Protein AF-I0H7T0-F1 (afdb_monomer)

Sequence (110 aa):
MGATQHTSAARRGVTCERVTTCERGATCECHVQYHQPGAAVIDEALVAYNAGRVDGAAGFRDPQVAEDPELGADYRIGLLDGRIAAFHLMAEVRRILGVRGSLFEHPDES

Mean predicted aligned error: 15.75 Å

pLDDT: mean 74.48, std 22.56, range [34.12, 98.69]

Solvent-accessible surface area (backbone atoms only — not comparable to full-atom values): 6895 Å² total; per-residue (Å²): 142,82,85,82,80,79,82,74,84,70,57,92,77,64,71,85,90,73,82,77,87,65,61,96,87,58,86,78,82,78,83,78,63,78,78,58,96,56,56,62,63,52,50,55,39,52,50,30,18,51,52,18,25,54,30,14,47,70,73,47,79,64,64,69,58,50,65,34,92,84,43,9,64,38,14,48,53,17,23,50,53,14,38,52,53,42,50,52,51,52,52,50,52,31,61,76,71,68,55,89,72,64,94,81,58,75,79,80,90,122

Structure (mmCIF, N/CA/C/O backbone):
data_AF-I0H7T0-F1
#
_entry.id   AF-I0H7T0-F1
#
loop_
_atom_site.group_PDB
_atom_site.id
_atom_site.type_symbol
_atom_site.label_atom_id
_atom_site.label_alt_id
_atom_site.label_comp_id
_atom_site.label_asym_id
_atom_site.label_entity_id
_atom_site.label_seq_id
_atom_site.pdbx_PDB_ins_code
_atom_site.Cartn_x
_atom_site.Cartn_y
_atom_site.Cartn_z
_atom_site.occupancy
_atom_site.B_iso_or_equiv
_atom_site.auth_seq_id
_atom_site.auth_comp_id
_atom_site.auth_asym_id
_atom_site.auth_atom_id
_atom_site.pdbx_PDB_model_num
ATOM 1 N N . MET A 1 1 ? 8.374 -0.215 -69.369 1.00 39.19 1 MET A N 1
ATOM 2 C CA . MET A 1 1 ? 8.913 0.853 -68.499 1.00 39.19 1 MET A CA 1
ATOM 3 C C . MET A 1 1 ? 7.737 1.583 -67.876 1.00 39.19 1 MET A C 1
ATOM 5 O O . MET A 1 1 ? 6.979 2.203 -68.602 1.00 39.19 1 MET A O 1
ATOM 9 N N . GLY A 1 2 ? 7.544 1.438 -66.570 1.00 34.12 2 GLY A N 1
ATOM 10 C CA . GLY A 1 2 ? 6.482 2.103 -65.817 1.00 34.12 2 GLY A CA 1
ATOM 11 C C . GLY A 1 2 ? 6.673 1.777 -64.344 1.00 34.12 2 GLY A C 1
ATOM 12 O O . GLY A 1 2 ? 6.185 0.758 -63.873 1.00 34.12 2 GLY A O 1
ATOM 13 N N . ALA A 1 3 ? 7.503 2.565 -63.664 1.00 36.66 3 ALA A N 1
ATOM 14 C CA . ALA A 1 3 ? 7.798 2.390 -62.250 1.00 36.66 3 ALA A CA 1
ATOM 15 C C . ALA A 1 3 ? 6.650 2.985 -61.426 1.00 36.66 3 ALA A C 1
ATOM 17 O O . ALA A 1 3 ? 6.481 4.203 -61.391 1.00 36.66 3 ALA A O 1
ATOM 18 N N . THR A 1 4 ? 5.861 2.138 -60.769 1.00 38.12 4 THR A N 1
ATOM 19 C CA . THR A 1 4 ? 4.863 2.587 -59.796 1.00 38.12 4 THR A CA 1
ATOM 20 C C . THR A 1 4 ? 5.588 2.872 -58.484 1.00 38.12 4 THR A C 1
ATOM 22 O O . THR A 1 4 ? 6.002 1.957 -57.775 1.00 38.12 4 THR A O 1
ATOM 25 N N . GLN A 1 5 ? 5.820 4.149 -58.190 1.00 43.12 5 GLN A N 1
ATOM 26 C CA . GLN A 1 5 ? 6.421 4.570 -56.928 1.00 43.12 5 GLN A CA 1
ATOM 27 C C . GLN A 1 5 ? 5.388 4.430 -55.805 1.00 43.12 5 GLN A C 1
ATOM 29 O O . GLN A 1 5 ? 4.372 5.121 -55.789 1.00 43.12 5 GLN A O 1
ATOM 34 N N . HIS A 1 6 ? 5.657 3.540 -54.851 1.00 40.66 6 HIS A N 1
ATOM 35 C CA . HIS A 1 6 ? 4.933 3.477 -53.588 1.00 40.66 6 HIS A CA 1
ATOM 36 C C . HIS A 1 6 ? 5.520 4.517 -52.631 1.00 40.66 6 HIS A C 1
ATOM 38 O O . HIS A 1 6 ? 6.470 4.241 -51.900 1.00 40.66 6 HIS A O 1
ATOM 44 N N . THR A 1 7 ? 4.969 5.730 -52.618 1.00 38.22 7 THR A N 1
ATOM 45 C CA . THR A 1 7 ? 5.233 6.671 -51.524 1.00 38.22 7 THR A CA 1
ATOM 46 C C . THR A 1 7 ? 4.449 6.225 -50.295 1.00 38.22 7 THR A C 1
ATOM 48 O O . THR A 1 7 ? 3.301 6.615 -50.089 1.00 38.22 7 THR A O 1
ATOM 51 N N . SER A 1 8 ? 5.074 5.373 -49.483 1.00 45.38 8 SER A N 1
ATOM 52 C CA . SER A 1 8 ? 4.663 5.134 -48.102 1.00 45.38 8 SER A CA 1
ATOM 53 C C . SER A 1 8 ? 4.950 6.402 -47.301 1.00 45.38 8 SER A C 1
ATOM 55 O O . SER A 1 8 ? 6.106 6.733 -47.032 1.00 45.38 8 SER A O 1
ATOM 57 N N . ALA A 1 9 ? 3.904 7.137 -46.926 1.00 40.88 9 ALA A N 1
ATOM 58 C CA . ALA A 1 9 ? 3.999 8.130 -45.866 1.00 40.88 9 ALA A CA 1
ATOM 59 C C . ALA A 1 9 ? 4.124 7.385 -44.527 1.00 40.88 9 ALA A C 1
ATOM 61 O O . ALA A 1 9 ? 3.167 7.281 -43.760 1.00 40.88 9 ALA A O 1
ATOM 62 N N . ALA A 1 10 ? 5.303 6.821 -44.270 1.00 42.44 10 ALA A N 1
ATOM 63 C CA . ALA A 1 10 ? 5.638 6.203 -43.000 1.00 42.44 10 ALA A CA 1
ATOM 64 C C . ALA A 1 10 ? 5.651 7.293 -41.916 1.00 42.44 10 ALA A C 1
ATOM 66 O O . ALA A 1 10 ? 6.636 8.010 -41.732 1.00 42.44 10 ALA A O 1
ATOM 67 N N . ARG A 1 11 ? 4.539 7.446 -41.186 1.00 44.47 11 ARG A N 1
ATOM 68 C CA . ARG A 1 11 ? 4.594 8.088 -39.868 1.00 44.47 11 ARG A CA 1
ATOM 69 C C . ARG A 1 11 ? 5.462 7.201 -38.975 1.00 44.47 11 ARG A C 1
ATOM 71 O O . ARG A 1 11 ? 5.324 5.978 -38.999 1.00 44.47 11 ARG A O 1
ATOM 78 N N . ARG A 1 12 ? 6.382 7.817 -38.225 1.00 42.41 12 ARG A N 1
ATOM 79 C CA . ARG A 1 12 ? 7.288 7.106 -37.306 1.00 42.41 12 ARG A CA 1
ATOM 80 C C . ARG A 1 12 ? 6.467 6.167 -36.411 1.00 42.41 12 ARG A C 1
ATOM 82 O O . ARG A 1 12 ? 5.539 6.631 -35.757 1.00 42.41 12 ARG A O 1
ATOM 89 N N . GLY A 1 13 ? 6.808 4.877 -36.410 1.00 44.16 13 GLY A N 1
ATOM 90 C CA . GLY A 1 13 ? 6.198 3.859 -35.543 1.00 44.16 13 GLY A CA 1
ATOM 91 C C . GLY A 1 13 ? 5.120 2.969 -36.174 1.00 44.16 13 GLY A C 1
ATOM 92 O O . GLY A 1 13 ? 4.560 2.144 -35.466 1.00 44.16 13 GLY A O 1
ATOM 93 N N . VAL A 1 14 ? 4.826 3.098 -37.473 1.00 43.38 14 VAL A N 1
ATOM 94 C CA . VAL A 1 14 ? 3.860 2.219 -38.160 1.00 43.38 14 VAL A CA 1
ATOM 95 C C . VAL A 1 14 ? 4.603 1.231 -39.061 1.00 43.38 14 VAL A C 1
ATOM 97 O O . VAL A 1 14 ? 5.125 1.619 -40.106 1.00 43.38 14 VAL A O 1
ATOM 100 N N . THR A 1 15 ? 4.650 -0.044 -38.675 1.00 49.19 15 THR A N 1
ATOM 101 C CA . THR A 1 15 ? 5.095 -1.150 -39.537 1.00 49.19 15 THR A CA 1
ATOM 102 C C . THR A 1 15 ? 3.878 -1.882 -40.101 1.00 49.19 15 THR A C 1
ATOM 104 O O . THR A 1 15 ? 2.948 -2.228 -39.379 1.00 49.19 15 THR A O 1
ATOM 107 N N . CYS A 1 16 ? 3.858 -2.093 -41.417 1.00 48.59 16 CYS A N 1
ATOM 108 C CA . CYS A 1 16 ? 2.809 -2.846 -42.103 1.00 48.59 16 CYS A CA 1
ATOM 109 C C . CYS A 1 16 ? 3.405 -4.199 -42.511 1.00 48.59 16 CYS A C 1
ATOM 111 O O . CYS A 1 16 ? 4.173 -4.263 -43.467 1.00 48.59 16 CYS A O 1
ATOM 113 N N . GLU A 1 17 ? 3.139 -5.256 -41.740 1.00 50.75 17 GLU A N 1
ATOM 114 C CA . GLU A 1 17 ? 3.857 -6.535 -41.890 1.00 50.75 17 GLU A CA 1
ATOM 115 C C . GLU A 1 17 ? 3.171 -7.522 -42.855 1.00 50.75 17 GLU A C 1
ATOM 117 O O . GLU A 1 17 ? 3.811 -8.438 -43.369 1.00 50.75 17 GLU A O 1
ATOM 122 N N . ARG A 1 18 ? 1.890 -7.315 -43.195 1.00 50.50 18 ARG A N 1
ATOM 123 C CA . ARG A 1 18 ? 1.212 -8.064 -44.267 1.00 50.50 18 ARG A CA 1
ATOM 124 C C . ARG A 1 18 ? 0.313 -7.167 -45.102 1.00 50.50 18 ARG A C 1
ATOM 126 O O . ARG A 1 18 ? -0.726 -6.709 -44.644 1.00 50.50 18 ARG A O 1
ATOM 133 N N . VAL A 1 19 ? 0.703 -6.993 -46.360 1.00 50.47 19 VAL A N 1
ATOM 134 C CA . VAL A 1 19 ? -0.168 -6.501 -47.428 1.00 50.47 19 VAL A CA 1
ATOM 135 C C . VAL A 1 19 ? -0.817 -7.731 -48.058 1.00 50.47 19 VAL A C 1
ATOM 137 O O . VAL A 1 19 ? -0.206 -8.395 -48.893 1.00 50.47 19 VAL A O 1
ATOM 140 N N . THR A 1 20 ? -2.030 -8.092 -47.644 1.00 49.91 20 THR A N 1
ATOM 141 C CA . THR A 1 20 ? -2.841 -9.032 -48.428 1.00 49.91 20 THR A CA 1
ATOM 142 C C . THR A 1 20 ? -3.261 -8.321 -49.713 1.00 49.91 20 THR A C 1
ATOM 144 O O . THR A 1 20 ? -3.805 -7.221 -49.681 1.00 49.91 20 THR A O 1
ATOM 147 N N . THR A 1 21 ? -2.928 -8.910 -50.860 1.00 49.31 21 THR A N 1
ATOM 148 C CA . THR A 1 21 ? -3.204 -8.362 -52.193 1.00 49.31 21 THR A CA 1
ATOM 149 C C . THR A 1 21 ? -4.680 -7.994 -52.350 1.00 49.31 21 THR A C 1
ATOM 151 O O . THR A 1 21 ? -5.540 -8.869 -52.295 1.00 49.31 21 THR A O 1
ATOM 154 N N . CYS A 1 22 ? -4.964 -6.709 -52.574 1.00 48.78 22 CYS A N 1
ATOM 155 C CA . CYS A 1 22 ? -6.293 -6.217 -52.925 1.00 48.78 22 CYS A CA 1
ATOM 156 C C . CYS A 1 22 ? -6.511 -6.350 -54.436 1.00 48.78 22 CYS A C 1
ATOM 158 O O . CYS A 1 22 ? -5.785 -5.749 -55.233 1.00 48.78 22 CYS A O 1
ATOM 160 N N . GLU A 1 23 ? -7.524 -7.111 -54.844 1.00 50.25 23 GLU A N 1
ATOM 161 C CA . GLU A 1 23 ? -8.040 -7.029 -56.208 1.00 50.25 23 GLU A CA 1
ATOM 162 C C . GLU A 1 23 ? -8.646 -5.638 -56.456 1.00 50.25 23 GLU A C 1
ATOM 164 O O . GLU A 1 23 ? -9.140 -4.972 -55.539 1.00 50.25 23 GLU A O 1
ATOM 169 N N . ARG A 1 24 ? -8.559 -5.170 -57.708 1.00 48.47 24 ARG A N 1
ATOM 170 C CA . ARG A 1 24 ? -8.996 -3.830 -58.129 1.00 48.47 24 ARG A CA 1
ATOM 171 C C . ARG A 1 24 ? -10.426 -3.547 -57.650 1.00 48.47 24 ARG A C 1
ATOM 173 O O . ARG A 1 24 ? -11.371 -4.105 -58.192 1.00 48.47 24 ARG A O 1
ATOM 180 N N . GLY A 1 25 ? -10.562 -2.632 -56.688 1.00 51.00 25 GLY A N 1
ATOM 181 C CA . GLY A 1 25 ? -11.851 -2.122 -56.211 1.00 51.00 25 GLY A CA 1
ATOM 182 C C . GLY A 1 25 ? -12.179 -2.402 -54.741 1.00 51.00 25 GLY A C 1
ATOM 183 O O . GLY A 1 25 ? -13.166 -1.858 -54.258 1.00 51.00 25 GLY A O 1
ATOM 184 N N . ALA A 1 26 ? -11.370 -3.181 -54.015 1.00 51.28 26 ALA A N 1
ATOM 185 C CA . ALA A 1 26 ? -11.570 -3.412 -52.582 1.00 51.28 26 ALA A CA 1
ATOM 186 C C . ALA A 1 26 ? -10.725 -2.459 -51.715 1.00 51.28 26 ALA A C 1
ATOM 188 O O . ALA A 1 26 ? -9.546 -2.225 -51.990 1.00 51.28 26 ALA A O 1
ATOM 189 N N . THR A 1 27 ? -11.321 -1.916 -50.651 1.00 50.31 27 THR A N 1
ATOM 190 C CA . THR A 1 27 ? -10.607 -1.163 -49.611 1.00 50.31 27 THR A CA 1
ATOM 191 C C . THR A 1 27 ? -9.726 -2.116 -48.811 1.00 50.31 27 THR A C 1
ATOM 193 O O . THR A 1 27 ? -10.233 -3.053 -48.199 1.00 50.31 27 THR A O 1
ATOM 196 N N . CYS A 1 28 ? -8.415 -1.882 -48.806 1.00 52.41 28 CYS A N 1
ATOM 197 C CA . CYS A 1 28 ? -7.488 -2.669 -48.001 1.00 52.41 28 CYS A CA 1
ATOM 198 C C . CYS A 1 28 ? -7.627 -2.279 -46.525 1.00 52.41 28 CYS A C 1
ATOM 200 O O . CYS A 1 28 ? -7.408 -1.121 -46.165 1.00 52.41 28 CYS A O 1
ATOM 202 N N . GLU A 1 29 ? -7.985 -3.239 -45.675 1.00 51.19 29 GLU A N 1
ATOM 203 C CA . GLU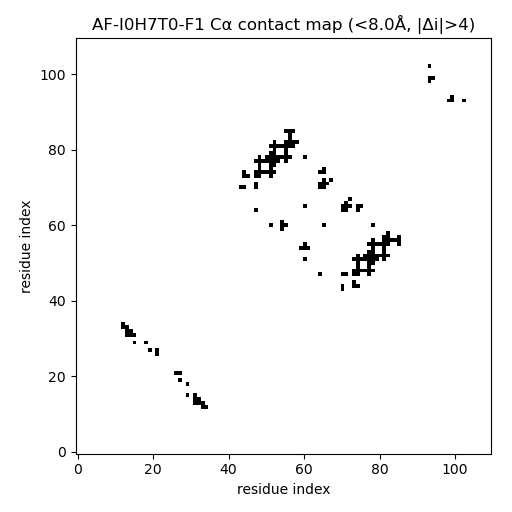 A 1 29 ? -8.024 -3.043 -44.229 1.00 51.19 29 GLU A CA 1
ATOM 204 C C . GLU A 1 29 ? -6.631 -3.320 -43.654 1.00 51.19 29 GLU A C 1
ATOM 206 O O . GLU A 1 29 ? -6.175 -4.460 -43.560 1.00 51.19 29 GLU A O 1
ATOM 211 N N . CYS A 1 30 ? -5.904 -2.253 -43.327 1.00 53.03 30 CYS A N 1
ATOM 212 C CA . CYS A 1 30 ? -4.624 -2.364 -42.642 1.00 53.03 30 CYS A CA 1
ATOM 213 C C . CYS A 1 30 ? -4.881 -2.433 -41.135 1.00 53.03 30 CYS A C 1
ATOM 215 O O . CYS A 1 30 ? -5.229 -1.422 -40.522 1.00 53.03 30 CYS A O 1
ATOM 217 N N . HIS A 1 31 ? -4.659 -3.595 -40.519 1.00 54.16 31 HIS A N 1
ATOM 218 C CA . HIS A 1 31 ? -4.595 -3.681 -39.062 1.00 54.16 31 HIS A CA 1
ATOM 219 C C . HIS A 1 31 ? -3.326 -2.981 -38.570 1.00 54.16 31 HIS A C 1
ATOM 221 O O . HIS A 1 31 ? -2.219 -3.509 -38.666 1.00 54.16 31 HIS A O 1
ATOM 227 N N . VAL A 1 32 ? -3.493 -1.762 -38.059 1.00 55.66 32 VAL A N 1
ATOM 228 C CA . VAL A 1 32 ? -2.424 -1.028 -37.383 1.00 55.66 32 VAL A CA 1
ATOM 229 C C . VAL A 1 32 ? -2.207 -1.672 -36.018 1.00 55.66 32 VAL A C 1
ATOM 231 O O . VAL A 1 32 ? -3.045 -1.547 -35.127 1.00 55.66 32 VAL A O 1
ATOM 234 N N . GLN A 1 33 ? -1.080 -2.359 -35.844 1.00 55.47 33 GLN A N 1
ATOM 235 C CA . GLN A 1 33 ? -0.614 -2.736 -34.515 1.00 55.47 33 GLN A CA 1
ATOM 23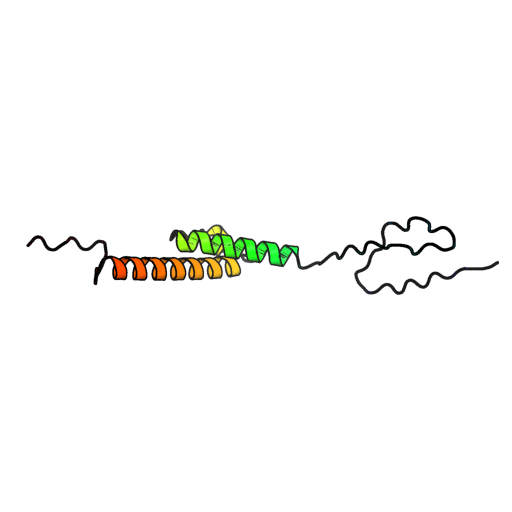6 C C . GLN A 1 33 ? 0.190 -1.568 -33.945 1.00 55.47 33 GLN A C 1
ATOM 238 O O . GLN A 1 33 ? 1.282 -1.253 -34.414 1.00 55.47 33 GLN A O 1
ATOM 243 N N . TYR A 1 34 ? -0.371 -0.894 -32.943 1.00 56.69 34 TYR A N 1
ATOM 244 C CA . TYR A 1 34 ? 0.358 0.113 -32.182 1.00 56.69 34 TYR A CA 1
ATOM 245 C C . TYR A 1 34 ? 1.294 -0.600 -31.208 1.00 56.69 34 TYR A C 1
ATOM 247 O O . TYR A 1 34 ? 0.867 -1.050 -30.148 1.00 56.69 34 TYR A O 1
ATOM 255 N N . HIS A 1 35 ? 2.578 -0.692 -31.545 1.00 54.38 35 HIS A N 1
ATOM 256 C CA . HIS A 1 35 ? 3.589 -0.988 -30.539 1.00 54.38 35 HIS A CA 1
ATOM 257 C C . HIS A 1 35 ? 3.754 0.280 -29.692 1.00 54.38 35 HIS A C 1
ATOM 259 O O . 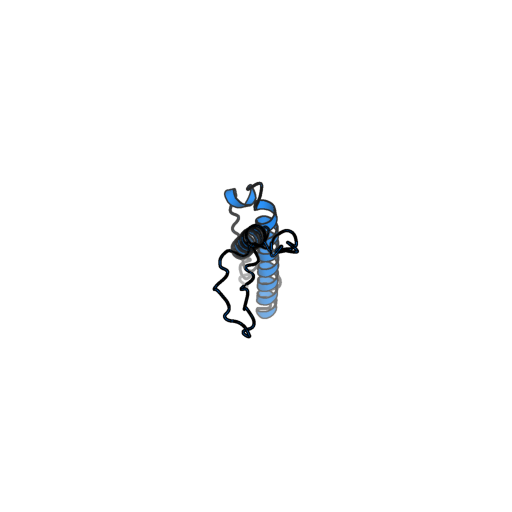HIS A 1 35 ? 4.264 1.286 -30.180 1.00 54.38 35 HIS A O 1
ATOM 265 N N . GLN A 1 36 ? 3.220 0.276 -28.470 1.00 58.09 36 GLN A N 1
ATOM 266 C CA . GLN A 1 36 ? 3.337 1.379 -27.514 1.00 58.09 36 GLN A CA 1
ATOM 267 C C . GLN A 1 36 ? 4.568 1.106 -26.636 1.00 58.09 36 GLN A C 1
ATOM 269 O O . GLN A 1 36 ? 4.445 0.359 -25.665 1.00 58.09 36 GLN A O 1
ATOM 274 N N . PRO A 1 37 ? 5.752 1.677 -26.933 1.00 56.09 37 PRO A N 1
ATOM 275 C CA . PRO A 1 37 ? 7.002 1.369 -26.226 1.00 56.09 37 PRO A CA 1
ATOM 276 C C . PRO A 1 37 ? 7.047 1.823 -24.750 1.00 56.09 37 PRO A C 1
ATOM 278 O O . PRO A 1 37 ? 8.105 1.775 -24.138 1.00 56.09 37 PRO A O 1
ATOM 281 N N . GLY A 1 38 ? 5.924 2.255 -24.168 1.00 59.03 38 GLY A N 1
ATOM 282 C CA . GLY A 1 38 ? 5.782 2.579 -22.743 1.00 59.03 38 GLY A CA 1
ATOM 283 C C . GLY A 1 38 ? 4.592 1.902 -22.056 1.00 59.03 38 GLY A C 1
ATOM 284 O O . GLY A 1 38 ? 4.347 2.175 -20.888 1.00 59.03 38 GLY A O 1
ATOM 285 N N . ALA A 1 39 ? 3.841 1.042 -22.755 1.00 61.69 39 ALA A N 1
ATOM 286 C CA . ALA A 1 39 ? 2.694 0.355 -22.160 1.00 61.69 39 ALA A CA 1
ATOM 287 C C . ALA A 1 39 ? 3.121 -0.710 -21.140 1.00 61.69 39 ALA A C 1
ATOM 289 O O . ALA A 1 39 ? 2.478 -0.813 -20.106 1.00 61.69 39 ALA A O 1
ATOM 290 N N . ALA A 1 40 ? 4.215 -1.434 -21.411 1.00 63.84 40 ALA A N 1
ATOM 291 C CA . ALA A 1 40 ? 4.800 -2.378 -20.459 1.00 63.84 40 ALA A CA 1
ATOM 292 C C . ALA A 1 40 ? 5.220 -1.643 -19.177 1.00 63.84 40 ALA A C 1
ATOM 294 O O . ALA A 1 40 ? 4.641 -1.882 -18.130 1.00 63.84 40 ALA A O 1
ATOM 295 N N . VAL A 1 41 ? 6.066 -0.610 -19.292 1.00 69.38 41 VAL A N 1
ATOM 296 C CA . VAL A 1 41 ? 6.581 0.151 -18.132 1.00 69.38 41 VAL A CA 1
ATOM 297 C C . VAL A 1 41 ? 5.465 0.695 -17.228 1.00 69.38 41 VAL A C 1
ATOM 299 O O . VAL A 1 41 ? 5.582 0.670 -16.005 1.00 69.38 41 VAL A O 1
ATOM 302 N N . ILE A 1 42 ? 4.364 1.179 -17.814 1.00 76.25 42 ILE A N 1
ATOM 303 C CA . ILE A 1 42 ? 3.193 1.631 -17.046 1.00 76.25 42 ILE A CA 1
ATOM 304 C C . ILE A 1 42 ? 2.477 0.455 -16.362 1.00 76.25 42 ILE A C 1
ATOM 306 O O . ILE A 1 42 ? 2.008 0.612 -15.236 1.00 76.25 42 ILE A O 1
ATOM 310 N N . ASP A 1 43 ? 2.385 -0.701 -17.018 1.00 87.00 43 ASP A N 1
ATOM 311 C CA . ASP A 1 43 ? 1.809 -1.921 -16.446 1.00 87.00 43 ASP A CA 1
ATOM 312 C C . ASP A 1 43 ? 2.631 -2.402 -15.240 1.00 87.00 43 ASP A C 1
ATOM 314 O O . ASP A 1 43 ? 2.078 -2.627 -14.164 1.00 87.00 43 ASP A O 1
ATOM 318 N N . GLU A 1 44 ? 3.963 -2.439 -15.351 1.00 90.94 44 GLU A N 1
ATOM 319 C CA . GLU A 1 44 ? 4.835 -2.839 -14.242 1.00 90.94 44 GLU A CA 1
ATOM 320 C C . GLU A 1 44 ? 4.777 -1.863 -13.053 1.00 90.94 44 GLU A C 1
ATOM 322 O O . GLU A 1 44 ? 4.684 -2.300 -11.901 1.00 90.94 44 GLU A O 1
ATOM 327 N N . ALA A 1 45 ? 4.745 -0.551 -13.310 1.00 91.69 45 ALA A N 1
ATOM 328 C CA . ALA A 1 45 ? 4.577 0.462 -12.265 1.00 91.69 45 ALA A CA 1
ATOM 329 C C . ALA A 1 45 ? 3.225 0.322 -11.542 1.00 91.69 45 ALA A C 1
ATOM 331 O O . ALA A 1 45 ? 3.150 0.395 -10.311 1.00 91.69 45 ALA A O 1
ATOM 332 N N . LEU A 1 46 ? 2.143 0.061 -12.285 1.00 95.62 46 LEU A N 1
ATOM 333 C CA . LEU A 1 46 ? 0.814 -0.136 -11.704 1.00 95.62 46 LEU A CA 1
ATOM 334 C C . LEU A 1 46 ? 0.735 -1.428 -10.879 1.00 95.62 46 LEU A C 1
ATOM 336 O O . LEU A 1 46 ? 0.105 -1.448 -9.815 1.00 95.62 46 LEU A O 1
ATOM 340 N N . VAL A 1 47 ? 1.390 -2.497 -11.337 1.00 96.94 47 VAL A N 1
ATOM 341 C CA . VAL A 1 47 ? 1.520 -3.750 -10.584 1.00 96.94 47 VAL A CA 1
ATOM 342 C C . VAL A 1 47 ? 2.285 -3.513 -9.282 1.00 96.94 47 VAL A C 1
ATOM 344 O O . VAL A 1 47 ? 1.804 -3.927 -8.223 1.00 96.94 47 VAL A O 1
ATOM 347 N N . ALA A 1 48 ? 3.413 -2.799 -9.327 1.00 97.69 48 ALA A N 1
ATOM 348 C CA . ALA A 1 48 ? 4.202 -2.457 -8.145 1.00 97.69 48 ALA A CA 1
ATOM 349 C C . ALA A 1 48 ? 3.398 -1.615 -7.142 1.00 97.69 48 ALA A C 1
ATOM 351 O O . ALA A 1 48 ? 3.350 -1.946 -5.954 1.00 97.69 48 ALA A O 1
ATOM 352 N N . TYR A 1 49 ? 2.686 -0.590 -7.623 1.00 98.38 49 TYR A N 1
ATOM 353 C CA . TYR A 1 49 ? 1.752 0.190 -6.811 1.00 98.38 49 TYR A CA 1
ATOM 354 C C . TYR A 1 49 ? 0.702 -0.698 -6.136 1.00 98.38 49 TYR A C 1
ATOM 356 O O . TYR A 1 49 ? 0.480 -0.606 -4.927 1.00 98.38 49 TYR A O 1
ATOM 364 N N . ASN A 1 50 ? 0.051 -1.584 -6.892 1.00 98.12 50 ASN A N 1
ATOM 365 C CA . ASN A 1 50 ? -1.013 -2.416 -6.344 1.00 98.12 50 ASN A CA 1
ATOM 366 C C . ASN A 1 50 ? -0.487 -3.437 -5.322 1.00 98.12 50 ASN A C 1
ATOM 368 O O . ASN A 1 50 ? -1.150 -3.656 -4.307 1.00 98.12 50 ASN A O 1
ATOM 372 N N . ALA A 1 51 ? 0.698 -4.012 -5.550 1.00 98.12 51 ALA A N 1
ATOM 373 C CA . ALA A 1 51 ? 1.375 -4.869 -4.578 1.00 98.12 51 ALA A CA 1
ATOM 374 C C . ALA A 1 51 ? 1.638 -4.107 -3.271 1.00 98.12 51 ALA A C 1
ATOM 376 O O . ALA A 1 51 ? 1.20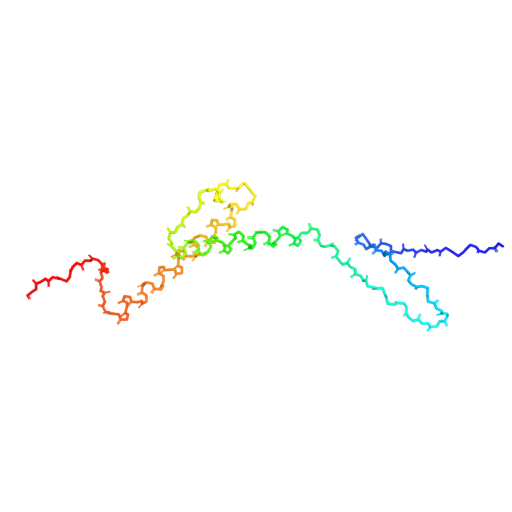8 -4.544 -2.203 1.00 98.12 51 ALA A O 1
ATOM 377 N N . GLY A 1 52 ? 2.213 -2.903 -3.370 1.00 98.56 52 GLY A N 1
ATOM 378 C CA . GLY A 1 52 ? 2.417 -2.023 -2.222 1.00 98.56 52 GLY A CA 1
ATOM 379 C C . GLY A 1 52 ? 1.118 -1.721 -1.483 1.00 98.56 52 GLY A C 1
ATOM 380 O O . GLY A 1 52 ? 1.057 -1.833 -0.263 1.00 98.56 52 GLY A O 1
ATOM 381 N N . ARG A 1 53 ? 0.039 -1.404 -2.203 1.00 98.50 53 ARG A N 1
ATOM 382 C CA . ARG A 1 53 ? -1.275 -1.106 -1.611 1.00 98.50 53 ARG A CA 1
ATOM 383 C C . ARG A 1 53 ? -1.844 -2.271 -0.806 1.00 98.50 53 ARG A C 1
ATOM 385 O O . ARG A 1 53 ? -2.413 -2.048 0.264 1.00 98.50 53 ARG A O 1
ATOM 392 N N . VAL A 1 54 ? -1.701 -3.497 -1.303 1.00 98.38 54 VAL A N 1
ATOM 393 C CA . VAL A 1 54 ? -2.138 -4.707 -0.594 1.00 98.38 54 VAL A CA 1
ATOM 394 C C . VAL A 1 54 ? -1.287 -4.938 0.656 1.00 98.38 54 VAL A C 1
ATOM 396 O O . VAL A 1 54 ? -1.845 -5.106 1.742 1.00 98.38 54 VAL A O 1
ATOM 399 N N . ASP A 1 55 ? 0.036 -4.849 0.536 1.00 98.38 55 ASP A N 1
ATOM 400 C CA . ASP A 1 55 ? 0.961 -5.013 1.662 1.00 98.38 55 ASP A CA 1
ATOM 401 C C . ASP A 1 55 ? 0.736 -3.953 2.746 1.00 98.38 55 ASP A C 1
ATOM 403 O O . ASP A 1 55 ? 0.681 -4.256 3.940 1.00 98.38 55 ASP A O 1
ATOM 407 N N . GLY A 1 56 ? 0.513 -2.705 2.330 1.00 98.00 56 GLY A N 1
ATOM 408 C CA . GLY A 1 56 ? 0.250 -1.575 3.211 1.00 98.00 56 GLY A CA 1
ATOM 409 C C . GLY A 1 56 ? -1.024 -1.765 4.025 1.00 98.00 56 GLY A C 1
ATOM 410 O O . GLY A 1 56 ? -1.022 -1.511 5.230 1.00 98.00 56 GLY A O 1
ATOM 411 N N . ALA A 1 57 ? -2.086 -2.271 3.391 1.00 97.62 57 ALA A N 1
ATOM 412 C CA . ALA A 1 57 ? -3.326 -2.623 4.076 1.00 97.62 57 ALA A CA 1
ATOM 413 C C . ALA A 1 57 ? -3.139 -3.792 5.062 1.00 97.62 57 ALA A C 1
ATOM 415 O O . ALA A 1 57 ? -3.786 -3.819 6.107 1.00 97.62 57 ALA A O 1
ATOM 416 N N . ALA A 1 58 ? -2.229 -4.723 4.760 1.00 96.06 58 ALA A N 1
ATOM 417 C CA . ALA A 1 58 ? -1.849 -5.826 5.643 1.00 96.06 58 ALA A CA 1
ATOM 418 C C . ALA A 1 58 ? -0.837 -5.428 6.739 1.00 96.06 58 ALA A C 1
ATOM 420 O O . ALA A 1 58 ? -0.533 -6.233 7.618 1.00 96.06 58 ALA A O 1
ATOM 421 N N . GLY A 1 59 ? -0.294 -4.206 6.702 1.00 95.44 59 GLY A N 1
ATOM 422 C CA . GLY A 1 59 ? 0.761 -3.756 7.614 1.00 95.44 59 GLY A CA 1
ATOM 423 C C . GLY A 1 59 ? 2.137 -4.384 7.351 1.00 95.44 59 GLY A C 1
ATOM 424 O O . GLY A 1 59 ? 3.053 -4.197 8.153 1.00 95.44 59 GLY A O 1
ATOM 425 N N . PHE A 1 60 ? 2.308 -5.088 6.233 1.00 97.31 60 PHE A N 1
ATOM 426 C CA . PHE A 1 60 ? 3.565 -5.700 5.813 1.00 97.31 60 PHE A CA 1
ATOM 427 C C . PHE A 1 60 ? 4.333 -4.754 4.881 1.00 97.31 60 PHE A C 1
ATOM 429 O O . PHE A 1 60 ? 3.734 -3.934 4.197 1.00 97.31 60 PHE A O 1
ATOM 436 N N . ARG A 1 61 ? 5.667 -4.821 4.878 1.00 97.38 61 ARG A N 1
ATOM 437 C CA . ARG A 1 61 ? 6.519 -4.135 3.896 1.00 97.38 61 ARG A CA 1
ATOM 438 C C . ARG A 1 61 ? 7.528 -5.143 3.377 1.00 97.38 61 ARG A C 1
ATOM 440 O O . ARG A 1 61 ? 8.360 -5.598 4.160 1.00 97.38 61 ARG A O 1
ATOM 447 N N . ASP A 1 62 ? 7.505 -5.397 2.077 1.00 97.50 62 ASP A N 1
ATOM 448 C CA . ASP A 1 62 ? 8.550 -6.144 1.390 1.00 97.50 62 ASP A CA 1
ATOM 449 C C . ASP A 1 62 ? 9.782 -5.235 1.196 1.00 97.50 62 ASP A C 1
ATOM 451 O O . ASP A 1 62 ? 9.701 -4.227 0.484 1.00 97.50 62 ASP A O 1
ATOM 455 N N . PRO A 1 63 ? 10.922 -5.522 1.854 1.00 96.56 63 PRO A N 1
ATOM 456 C CA . PRO A 1 63 ? 12.118 -4.702 1.720 1.00 96.56 63 PRO A CA 1
ATOM 457 C C . PRO A 1 63 ? 12.759 -4.826 0.334 1.00 96.56 63 PRO A C 1
ATOM 459 O O . PRO A 1 63 ? 13.327 -3.845 -0.131 1.00 96.56 63 PRO A O 1
ATOM 462 N N . GLN A 1 64 ? 12.640 -5.977 -0.336 1.00 95.81 64 GLN A N 1
ATOM 463 C CA . GLN A 1 64 ? 13.277 -6.213 -1.632 1.00 95.81 64 GLN A CA 1
ATOM 464 C C . GLN A 1 64 ? 12.615 -5.357 -2.709 1.00 95.81 64 GLN A C 1
ATOM 466 O O . GLN A 1 64 ? 13.297 -4.624 -3.418 1.00 95.81 64 GLN A O 1
ATOM 471 N N . VAL A 1 65 ? 11.281 -5.373 -2.771 1.00 95.62 65 VAL A N 1
A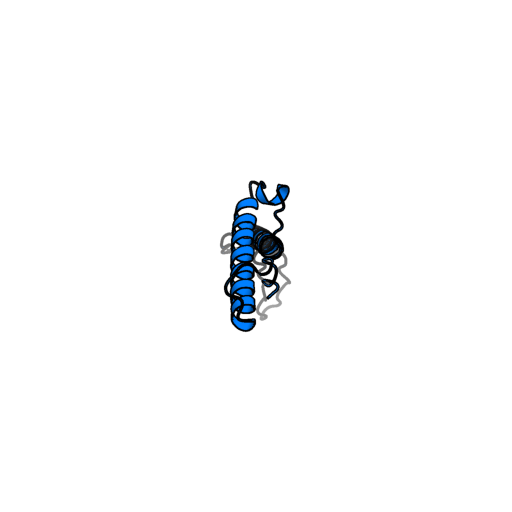TOM 472 C CA . VAL A 1 65 ? 10.529 -4.552 -3.733 1.00 95.62 65 VAL A CA 1
ATOM 473 C C . VAL A 1 65 ? 10.639 -3.068 -3.383 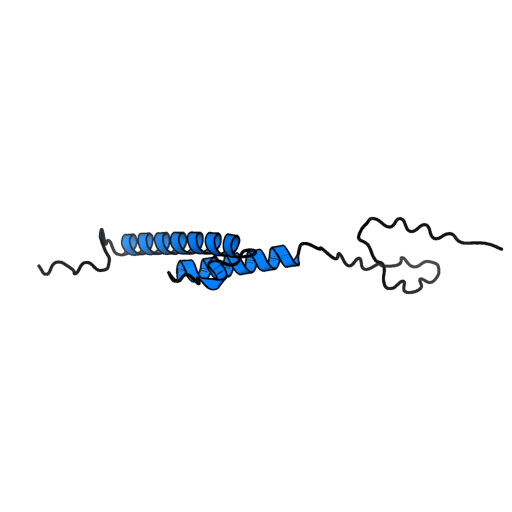1.00 95.62 65 VA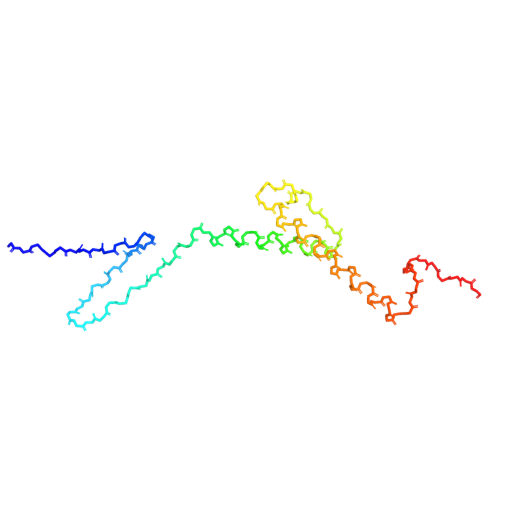L A C 1
ATOM 475 O O . VAL A 1 65 ? 10.794 -2.224 -4.258 1.00 95.62 65 VAL A O 1
ATOM 478 N N . ALA A 1 66 ? 10.617 -2.720 -2.093 1.00 96.94 66 ALA A N 1
ATOM 479 C CA . ALA A 1 66 ? 10.713 -1.326 -1.666 1.00 96.94 66 ALA A CA 1
ATOM 480 C C . ALA A 1 66 ? 12.086 -0.677 -1.918 1.00 96.94 66 ALA A C 1
ATOM 482 O O . ALA A 1 66 ? 12.181 0.554 -1.854 1.00 96.94 66 ALA A O 1
ATOM 483 N N . GLU A 1 67 ? 13.137 -1.470 -2.114 1.00 97.44 67 GLU A N 1
ATOM 484 C CA . GLU A 1 67 ? 14.501 -1.017 -2.418 1.00 97.44 67 GLU A CA 1
ATOM 485 C C . GLU A 1 67 ? 14.841 -1.132 -3.906 1.00 97.44 67 GLU A C 1
ATOM 487 O O . GLU A 1 67 ? 15.892 -0.645 -4.324 1.00 97.44 67 GLU A O 1
ATOM 492 N N . ASP A 1 68 ? 13.936 -1.700 -4.706 1.00 96.56 68 ASP A N 1
ATOM 493 C CA . ASP A 1 68 ? 14.091 -1.786 -6.148 1.00 96.56 68 ASP A CA 1
ATOM 494 C C . ASP A 1 68 ? 14.234 -0.375 -6.765 1.00 96.56 68 ASP A C 1
ATOM 496 O O . ASP A 1 68 ? 13.425 0.519 -6.473 1.00 96.56 68 ASP A O 1
ATOM 500 N N . PRO A 1 69 ? 15.276 -0.130 -7.580 1.00 95.81 69 PRO A N 1
ATOM 501 C CA . PRO A 1 69 ? 15.550 1.191 -8.136 1.00 95.81 69 PRO A CA 1
ATOM 502 C C . PRO A 1 69 ? 14.544 1.628 -9.207 1.00 95.81 69 PRO A C 1
ATOM 504 O O . PRO A 1 69 ? 14.417 2.831 -9.438 1.00 95.81 69 PRO A O 1
ATOM 507 N N . GLU A 1 70 ? 13.846 0.693 -9.851 1.00 93.31 70 GLU A N 1
ATOM 508 C CA . GLU A 1 70 ? 12.888 0.973 -10.922 1.00 93.31 70 GLU A CA 1
ATOM 509 C C . GLU A 1 70 ? 11.454 1.034 -10.382 1.00 93.31 70 GLU A C 1
ATOM 511 O O . GLU A 1 70 ? 10.730 1.980 -10.679 1.00 93.31 70 GLU A O 1
ATOM 516 N N . LEU A 1 71 ? 11.063 0.077 -9.537 1.00 95.25 71 LEU A N 1
ATOM 517 C CA . LEU A 1 71 ? 9.680 -0.119 -9.079 1.00 95.25 71 LEU A CA 1
ATOM 518 C C . LEU A 1 71 ? 9.442 0.289 -7.619 1.00 95.25 71 LEU A C 1
ATOM 520 O O . LEU A 1 71 ? 8.297 0.434 -7.176 1.00 95.25 71 LEU A O 1
ATOM 524 N N . GLY A 1 72 ? 10.507 0.495 -6.841 1.00 97.19 72 GLY A N 1
ATOM 525 C CA . GLY A 1 72 ? 10.391 0.754 -5.407 1.00 97.19 72 GLY A CA 1
ATOM 526 C C . GLY A 1 72 ? 9.680 2.067 -5.079 1.00 97.19 72 GLY A C 1
ATOM 527 O O . GLY A 1 72 ? 9.093 2.203 -4.004 1.00 97.19 72 GLY A O 1
ATO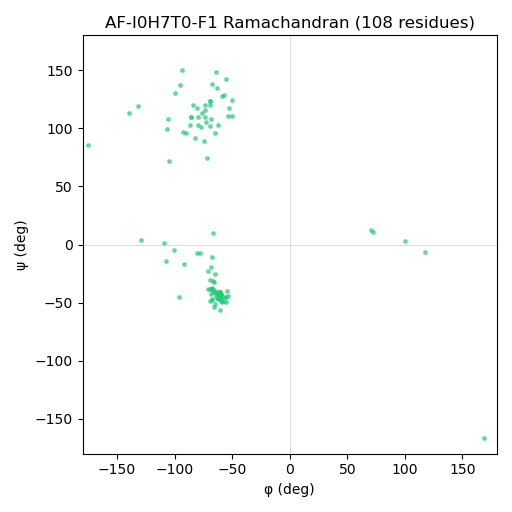M 528 N N . ALA A 1 73 ? 9.693 3.047 -5.986 1.00 97.94 73 ALA A N 1
ATOM 529 C CA . ALA A 1 73 ? 8.927 4.280 -5.821 1.00 97.94 73 ALA A CA 1
ATOM 530 C C . ALA A 1 73 ? 7.413 4.010 -5.845 1.00 97.94 73 ALA A C 1
ATOM 532 O O . ALA A 1 73 ? 6.731 4.350 -4.875 1.00 97.94 73 ALA A O 1
ATOM 533 N N . ASP A 1 74 ? 6.916 3.342 -6.887 1.00 98.31 74 ASP A N 1
ATOM 534 C CA . ASP A 1 74 ? 5.494 3.028 -7.058 1.00 98.31 74 ASP A CA 1
ATOM 535 C C . ASP A 1 74 ? 4.983 2.104 -5.951 1.00 98.31 74 ASP A C 1
ATOM 537 O O . ASP A 1 74 ? 3.942 2.371 -5.342 1.00 98.31 74 ASP A O 1
ATOM 541 N N . TYR A 1 75 ? 5.773 1.086 -5.590 1.00 98.62 75 TYR A N 1
ATOM 542 C CA . TYR A 1 75 ? 5.475 0.214 -4.455 1.00 98.62 75 TYR A CA 1
ATOM 543 C C . TYR A 1 75 ? 5.317 0.996 -3.145 1.00 98.62 75 TYR A C 1
ATOM 545 O O . TYR A 1 75 ? 4.338 0.809 -2.424 1.00 98.62 75 TYR A O 1
ATOM 553 N N . ARG A 1 76 ? 6.249 1.904 -2.814 1.00 98.50 76 ARG A N 1
ATOM 554 C CA . ARG A 1 76 ? 6.189 2.678 -1.558 1.00 98.50 76 ARG A CA 1
ATOM 555 C C . ARG A 1 76 ? 5.010 3.650 -1.516 1.00 98.50 76 ARG A C 1
ATOM 557 O O . ARG A 1 76 ? 4.482 3.888 -0.430 1.00 98.50 76 ARG A O 1
ATOM 564 N N . ILE A 1 77 ? 4.594 4.189 -2.662 1.00 98.44 77 ILE A N 1
ATOM 565 C CA . ILE A 1 77 ? 3.379 5.008 -2.760 1.00 98.44 77 ILE A CA 1
ATOM 566 C C . ILE A 1 77 ? 2.157 4.145 -2.440 1.00 98.44 77 ILE A C 1
ATOM 568 O O . ILE A 1 77 ? 1.400 4.477 -1.528 1.00 98.44 77 ILE A O 1
ATOM 572 N N . GLY A 1 78 ? 2.021 2.990 -3.099 1.00 98.44 78 GLY A N 1
ATOM 573 C CA . GLY A 1 78 ? 0.952 2.037 -2.801 1.00 98.44 78 GLY A CA 1
ATOM 574 C C . GLY A 1 78 ? 0.934 1.627 -1.328 1.00 98.44 78 GLY A C 1
ATOM 575 O O . GLY A 1 78 ? -0.110 1.668 -0.682 1.00 98.44 78 GLY A O 1
ATOM 576 N N . LEU A 1 79 ? 2.102 1.315 -0.762 1.00 98.69 79 LEU A N 1
ATOM 577 C CA . LEU A 1 79 ? 2.283 0.955 0.648 1.00 98.69 79 LEU A CA 1
ATOM 578 C C . LEU A 1 79 ? 1.704 2.002 1.607 1.00 98.69 79 LEU A C 1
ATOM 580 O O . LEU A 1 79 ? 1.037 1.652 2.585 1.00 98.69 79 LEU A O 1
ATOM 584 N N . LEU A 1 80 ? 1.954 3.284 1.340 1.00 98.56 80 LEU A N 1
ATOM 585 C CA . LEU A 1 80 ? 1.422 4.380 2.144 1.00 98.56 80 LEU A CA 1
ATOM 586 C C . LEU A 1 80 ? -0.102 4.484 2.011 1.00 98.56 80 LEU A C 1
ATOM 588 O O . LEU A 1 80 ? -0.795 4.553 3.029 1.00 98.56 80 LEU A O 1
ATOM 592 N N . ASP A 1 81 ? -0.620 4.424 0.785 1.00 98.38 81 ASP A N 1
ATOM 593 C CA . ASP A 1 81 ? -2.059 4.479 0.514 1.00 98.38 81 ASP A CA 1
ATOM 594 C C . ASP A 1 81 ? -2.808 3.332 1.205 1.00 98.38 81 ASP A C 1
ATOM 596 O O . ASP A 1 81 ? -3.850 3.541 1.831 1.00 98.38 81 ASP A O 1
ATOM 600 N N . GLY A 1 82 ? -2.247 2.119 1.163 1.00 98.25 82 GLY A N 1
ATOM 601 C CA . GLY A 1 82 ? -2.793 0.947 1.845 1.00 98.25 82 GLY A CA 1
ATOM 602 C C . GLY A 1 82 ? -2.898 1.144 3.360 1.00 98.25 82 GLY A C 1
ATOM 603 O O . GLY A 1 82 ? -3.931 0.836 3.959 1.00 98.25 82 GLY A O 1
ATOM 604 N N . ARG A 1 83 ? -1.866 1.728 3.984 1.00 98.00 83 ARG A N 1
ATOM 605 C CA . ARG A 1 83 ? -1.864 2.032 5.427 1.00 98.00 83 ARG A CA 1
ATOM 606 C C . ARG A 1 83 ? -2.894 3.094 5.799 1.00 98.00 83 ARG A C 1
ATOM 608 O O . ARG A 1 83 ? -3.563 2.959 6.822 1.00 98.00 83 ARG A O 1
ATOM 615 N N . ILE A 1 84 ? -3.041 4.131 4.976 1.00 98.00 84 ILE A N 1
ATOM 616 C CA . ILE A 1 84 ? -4.046 5.183 5.177 1.00 98.00 84 ILE A CA 1
ATOM 617 C C . ILE A 1 84 ? -5.458 4.592 5.072 1.00 98.00 84 ILE A C 1
ATOM 619 O O . ILE A 1 84 ? -6.303 4.854 5.930 1.00 98.00 84 ILE A O 1
ATOM 623 N N . ALA A 1 85 ? -5.709 3.739 4.075 1.00 96.94 85 ALA A N 1
ATOM 624 C CA . ALA A 1 85 ? -6.992 3.059 3.920 1.00 96.94 85 ALA A CA 1
ATOM 625 C C . ALA A 1 85 ? -7.322 2.169 5.133 1.00 96.94 85 ALA A C 1
ATOM 627 O O . ALA A 1 85 ? -8.427 2.249 5.677 1.00 96.94 85 ALA A O 1
ATOM 628 N N . ALA A 1 86 ? -6.356 1.376 5.610 1.00 95.38 86 ALA A N 1
ATOM 629 C CA . ALA A 1 86 ? -6.521 0.557 6.811 1.00 95.38 86 ALA A CA 1
ATOM 630 C C . ALA A 1 86 ? -6.787 1.412 8.062 1.00 95.38 86 ALA A C 1
ATOM 632 O O . ALA A 1 86 ? -7.659 1.079 8.867 1.00 95.38 86 ALA A O 1
ATOM 633 N N . PHE A 1 87 ? -6.092 2.544 8.208 1.00 93.56 87 PHE A N 1
ATOM 634 C CA . PHE A 1 87 ? -6.325 3.482 9.304 1.00 93.56 87 PHE A CA 1
ATOM 635 C C . PHE A 1 87 ? -7.759 4.023 9.303 1.00 93.56 87 PHE A C 1
ATOM 637 O O . PHE A 1 87 ? -8.425 3.984 10.339 1.00 93.56 87 PHE A O 1
ATOM 644 N N . HIS A 1 88 ? -8.258 4.483 8.152 1.00 94.75 88 HIS A N 1
ATOM 645 C CA . HIS A 1 88 ? -9.628 4.986 8.042 1.00 94.75 88 HIS A CA 1
ATOM 646 C C . HIS A 1 88 ? -10.671 3.910 8.356 1.00 94.75 88 HIS A C 1
ATOM 648 O O . HIS A 1 88 ? -11.628 4.191 9.076 1.00 94.75 88 HIS A O 1
ATOM 654 N N . LEU A 1 89 ? -10.459 2.674 7.895 1.00 93.25 89 LEU A N 1
ATOM 655 C CA . LEU A 1 89 ? -11.327 1.550 8.242 1.00 93.25 89 LEU A CA 1
ATOM 656 C C . LEU A 1 89 ? -11.360 1.312 9.759 1.00 93.25 89 LEU A C 1
ATOM 658 O O . LEU A 1 89 ? -12.433 1.194 10.344 1.00 93.25 89 LEU A O 1
ATOM 662 N N . MET A 1 90 ? -10.199 1.278 10.416 1.00 90.81 90 MET A N 1
ATOM 663 C CA . MET A 1 90 ? -10.126 1.067 11.866 1.00 90.81 90 MET A CA 1
ATOM 664 C C . MET A 1 90 ? -10.751 2.217 12.658 1.00 90.81 90 MET A C 1
ATOM 666 O O . MET A 1 90 ? -11.427 1.977 13.659 1.00 90.81 90 MET A O 1
ATOM 670 N N . ALA A 1 91 ? -10.553 3.462 12.218 1.00 90.56 91 ALA A N 1
ATOM 671 C CA . ALA A 1 91 ? -11.191 4.627 12.822 1.00 90.56 91 ALA A CA 1
ATOM 672 C C . ALA A 1 91 ? -12.723 4.522 12.751 1.00 90.56 91 ALA A C 1
ATOM 674 O O . ALA A 1 91 ? -13.410 4.776 13.742 1.00 90.56 91 ALA A O 1
ATOM 675 N N . GLU A 1 92 ? -13.248 4.079 11.610 1.00 92.94 92 GLU A N 1
ATOM 676 C CA . GLU A 1 92 ? -14.681 3.891 11.408 1.00 92.94 92 GLU A CA 1
ATOM 677 C C . GLU A 1 92 ? -15.247 2.742 12.255 1.00 92.94 92 GLU A C 1
ATOM 679 O O . GLU A 1 92 ? -16.274 2.902 12.915 1.00 92.94 92 GLU A O 1
ATOM 684 N N . VAL A 1 93 ? -14.541 1.611 12.336 1.00 91.12 93 VAL A N 1
ATOM 685 C CA . VAL A 1 93 ? -14.922 0.492 13.214 1.00 91.12 93 VAL A CA 1
ATOM 686 C C . VAL A 1 93 ? -14.987 0.941 14.678 1.00 91.12 93 VAL A C 1
ATOM 688 O O . VAL A 1 93 ? -15.969 0.661 15.364 1.00 91.12 93 VAL A O 1
ATOM 691 N N . ARG A 1 94 ? -13.993 1.700 15.161 1.00 87.19 94 ARG A N 1
ATOM 692 C CA . ARG A 1 94 ? -13.995 2.244 16.534 1.00 87.19 94 ARG A CA 1
ATOM 693 C C . ARG A 1 94 ? -15.184 3.163 16.786 1.00 87.19 94 ARG A C 1
ATOM 695 O O . ARG A 1 94 ? -15.807 3.077 17.842 1.00 87.19 94 ARG A O 1
ATOM 702 N N . ARG A 1 95 ? -15.522 4.008 15.807 1.00 87.44 95 ARG A N 1
ATOM 703 C CA . ARG A 1 95 ? -16.683 4.901 15.869 1.00 87.44 95 ARG A CA 1
ATOM 704 C C . ARG A 1 95 ? -17.987 4.115 16.018 1.00 87.44 95 ARG A C 1
ATOM 706 O O . ARG A 1 95 ? -18.808 4.486 16.851 1.00 87.44 95 ARG A O 1
ATOM 713 N N . ILE A 1 96 ? -18.160 3.038 15.250 1.00 90.31 96 ILE A N 1
ATOM 714 C CA . ILE A 1 96 ? -19.344 2.164 15.314 1.00 90.31 96 ILE A CA 1
ATOM 715 C C . ILE A 1 96 ? -19.429 1.445 16.667 1.00 90.31 96 ILE A C 1
A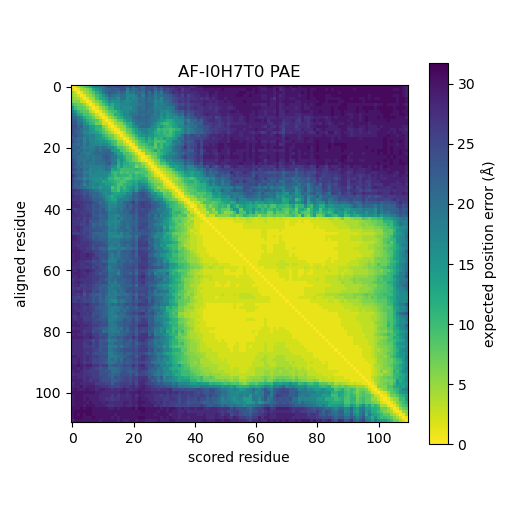TOM 717 O O . ILE A 1 96 ? -20.511 1.357 17.241 1.00 90.31 96 ILE A O 1
ATOM 721 N N . LEU A 1 97 ? -18.297 0.976 17.198 1.00 89.38 97 LEU A N 1
ATOM 722 C CA . LEU A 1 97 ? -18.234 0.284 18.490 1.00 89.38 97 LEU A CA 1
ATOM 723 C C . LEU A 1 97 ? -18.300 1.227 19.705 1.00 89.38 97 LEU A C 1
ATOM 725 O O . LEU A 1 97 ? -18.369 0.757 20.836 1.00 89.38 97 LEU A O 1
ATOM 729 N N . GLY A 1 98 ? -18.257 2.548 19.503 1.00 86.81 98 GLY A N 1
ATOM 730 C CA . GLY A 1 98 ? -18.259 3.530 20.591 1.00 86.81 98 GLY A CA 1
ATOM 731 C C . GLY A 1 98 ? -16.964 3.571 21.413 1.00 86.81 98 GLY A C 1
ATOM 732 O O . GLY A 1 98 ? -16.935 4.207 22.466 1.00 86.81 98 GLY A O 1
ATOM 733 N N . VAL A 1 99 ? -15.886 2.935 20.941 1.00 79.19 99 VAL A N 1
ATOM 734 C CA . VAL A 1 99 ? -14.597 2.893 21.643 1.00 79.19 99 VAL A CA 1
ATOM 735 C C . VAL A 1 99 ? -13.837 4.194 21.386 1.00 79.19 99 VAL A C 1
ATOM 737 O O . VAL A 1 99 ? -13.477 4.511 20.251 1.00 79.19 99 VAL A O 1
ATOM 740 N N . ARG A 1 100 ? -13.572 4.954 22.452 1.00 63.81 100 ARG A N 1
ATOM 741 C CA . ARG A 1 100 ? -12.747 6.171 22.431 1.00 63.81 100 ARG A CA 1
ATOM 742 C C . ARG A 1 100 ? -11.383 5.858 23.061 1.00 63.81 100 ARG A C 1
ATOM 744 O O . ARG A 1 100 ? -11.133 6.255 24.186 1.00 63.81 100 ARG A O 1
ATOM 751 N N . GLY A 1 101 ? -10.535 5.094 22.371 1.00 65.50 101 GLY A N 1
ATOM 752 C CA . GLY A 1 101 ? -9.247 4.636 22.918 1.00 65.50 101 GLY A CA 1
ATOM 753 C C . GLY A 1 101 ? -8.565 3.561 22.068 1.00 65.50 101 GLY A C 1
ATOM 754 O O . GLY A 1 101 ? -8.943 3.341 20.910 1.00 65.50 101 GLY A O 1
ATOM 755 N N . SER A 1 102 ? -7.549 2.896 22.624 1.00 66.56 102 SER A N 1
ATOM 756 C CA . SER A 1 102 ? -6.966 1.699 22.008 1.00 66.56 102 SER A CA 1
ATOM 757 C C . SER A 1 102 ? -7.980 0.549 22.036 1.00 66.56 102 SER A C 1
ATOM 759 O O . SER A 1 102 ? -8.613 0.315 23.055 1.00 66.56 102 SER A O 1
ATOM 761 N N . LEU A 1 103 ? -8.107 -0.225 20.948 1.00 61.53 103 LEU A N 1
ATOM 762 C CA . LEU A 1 103 ? -8.895 -1.476 20.962 1.00 61.53 103 LEU A CA 1
ATOM 763 C C . LEU A 1 103 ? -8.258 -2.569 21.842 1.00 61.53 103 LEU A C 1
ATOM 765 O O . LEU A 1 103 ? -8.877 -3.601 22.075 1.00 61.53 103 LEU A O 1
ATOM 769 N N . PHE A 1 104 ? -7.016 -2.354 22.279 1.00 62.78 104 PHE A N 1
ATOM 770 C CA . PHE A 1 104 ? -6.229 -3.286 23.083 1.00 62.78 104 PHE A CA 1
ATOM 771 C C . PHE A 1 104 ? -6.039 -2.810 24.529 1.00 62.78 104 PHE A C 1
ATOM 773 O O . PHE A 1 104 ? -5.351 -3.481 25.292 1.00 62.78 104 PHE A O 1
ATOM 780 N N . GLU A 1 105 ? -6.601 -1.658 24.910 1.00 58.66 105 GLU A N 1
ATOM 781 C CA . GLU A 1 105 ? -6.773 -1.353 26.332 1.00 58.66 105 GLU A CA 1
ATOM 782 C C . GLU A 1 105 ? -7.838 -2.305 26.877 1.00 58.66 105 GLU A C 1
ATOM 784 O O . GLU A 1 105 ? -8.935 -2.406 26.322 1.00 58.66 105 GLU A O 1
ATOM 789 N N . HIS A 1 106 ? -7.486 -3.063 27.918 1.00 56.44 106 HIS A N 1
ATOM 790 C CA . HIS A 1 106 ? -8.445 -3.903 28.625 1.00 56.44 106 HIS A CA 1
ATOM 791 C C . HIS A 1 106 ? -9.623 -3.036 29.099 1.00 56.44 106 HIS A C 1
ATOM 793 O O . HIS A 1 106 ? -9.395 -1.891 29.494 1.00 56.44 106 HIS A O 1
ATOM 799 N N . PRO A 1 107 ? -10.870 -3.543 29.068 1.00 56.22 107 PRO A N 1
ATOM 800 C CA . PRO A 1 107 ? -11.951 -2.859 29.759 1.00 56.22 107 PRO A CA 1
ATOM 801 C C . PRO A 1 107 ? -11.550 -2.734 31.231 1.00 56.22 107 PRO A C 1
ATOM 803 O O . PRO A 1 107 ? -11.138 -3.731 31.826 1.00 56.22 107 PRO A O 1
ATOM 806 N N . ASP A 1 108 ? -11.630 -1.526 31.793 1.00 59.72 108 ASP A N 1
ATOM 807 C CA . ASP A 1 108 ? -11.473 -1.326 33.232 1.00 59.72 108 ASP A CA 1
ATOM 808 C C . ASP A 1 108 ? -12.464 -2.262 33.933 1.00 59.72 108 ASP A C 1
ATOM 810 O O . ASP A 1 108 ? -13.682 -2.086 33.820 1.00 59.72 108 ASP A O 1
ATOM 814 N N . GLU A 1 109 ? -11.951 -3.298 34.602 1.00 59.00 109 GLU A N 1
ATOM 815 C CA . GLU A 1 109 ? -12.766 -4.156 35.454 1.00 59.00 109 GLU A CA 1
ATOM 816 C C . GLU A 1 109 ? -13.322 -3.275 36.577 1.00 59.00 109 GLU A C 1
ATOM 818 O O . GLU A 1 109 ? -12.598 -2.868 37.486 1.00 59.00 109 GLU A O 1
ATOM 823 N N . SER A 1 110 ? -14.598 -2.908 36.444 1.00 54.97 110 SER A N 1
ATOM 824 C CA . SER A 1 110 ? -15.372 -2.154 37.433 1.00 54.97 110 SER A CA 1
ATOM 825 C C . SER A 1 110 ? -16.274 -3.097 38.210 1.00 54.97 110 SER A C 1
ATOM 827 O O . SER A 1 110 ? -16.950 -3.918 37.546 1.00 54.97 110 SER A O 1
#

Secondary structure (DSSP, 8-state):
-----------TT------PPPPTTPPP--------TTHHHHHHHHHHHHHHHHHHHHT---HHHHH-TTTHHHHHHHHHHHHHHHHHHHHHHHHHHT--S-TTSPP---

Nearest PDB structures (foldseek):
  5d8s-assembly1_C-2  TM=4.176E-01  e=7.622E+00  Pseudomonas aeruginosa PAO1
  4a61-assembly1_A-2  TM=3.563E-01  e=8.567E+00  Escherichia coli

Foldseek 3Di:
DDDDDPPDPDDPQWDQPDDDDDDPPDDGDGDTDRPPVCPVLVVLLVVLLCCLLVCLLVVHDDPVQCPDPRRNVSSPNSNVNNVVVNVVVVVVVCVVVVNPDDPPPDPPPD

Organism: Actinoplanes missouriensis (strain ATCC 14538 / DSM 43046 / CBS 188.64 / JCM 3121 / NBRC 102363 / NCIMB 12654 / NRRL B-3342 / UNCC 431) (NCBI:txid512565)

Radius of gyration: 28.38 Å; Cα contacts (8 Å, |Δi|>4): 94; chains: 1; bounding box: 35×17×106 Å